Protein AF-A0A8B6FH40-F1 (afdb_monomer_lite)

Organism: Mytilus galloprovincialis (NCBI:txid29158)

Secondary structure (DSSP, 8-state):
-HHHHHHHHHHTT--SS--HHHHHHHHHH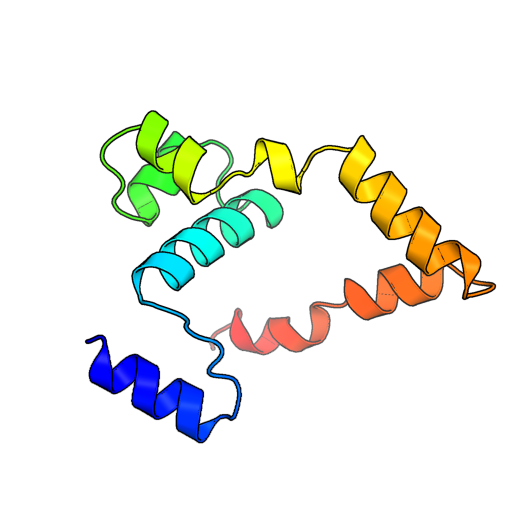HHHHTTS-SSHHHHHHHHT---HHHHHHHH-HHHHS-HHHHHHHHHHHHTT-S-HHHHHHHHT-GGGGHHHH---

pLDDT: mean 76.89, std 13.04, range [46.72, 96.06]

Structure (mmCIF, N/CA/C/O backbone):
data_AF-A0A8B6FH40-F1
#
_entry.id   AF-A0A8B6FH40-F1
#
loop_
_atom_site.group_PDB
_atom_site.id
_atom_site.type_symbol
_atom_site.label_atom_id
_atom_site.label_alt_id
_atom_site.label_comp_id
_atom_site.label_asym_id
_atom_site.label_entity_id
_atom_site.label_seq_id
_atom_site.pdbx_PDB_ins_code
_atom_site.Cartn_x
_atom_site.Cartn_y
_atom_site.Cartn_z
_atom_site.occupancy
_atom_site.B_iso_or_equiv
_atom_site.auth_seq_id
_atom_site.auth_comp_id
_atom_site.auth_asym_id
_atom_site.auth_atom_id
_atom_site.pdbx_PDB_model_num
ATOM 1 N N . MET A 1 1 ? 2.242 -17.390 -10.529 1.00 67.44 1 MET A N 1
ATOM 2 C CA . MET A 1 1 ? 2.118 -16.454 -9.385 1.00 67.44 1 MET A CA 1
ATOM 3 C C . MET A 1 1 ? 0.701 -15.894 -9.291 1.00 67.44 1 MET A C 1
ATOM 5 O O . MET A 1 1 ? 0.084 -16.087 -8.256 1.00 67.44 1 MET A O 1
ATOM 9 N N . TYR A 1 2 ? 0.169 -15.295 -10.365 1.00 83.69 2 TYR A N 1
ATOM 10 C CA . TYR A 1 2 ? -1.199 -14.755 -10.415 1.00 83.69 2 TYR A CA 1
ATOM 11 C C . TYR A 1 2 ? -2.287 -15.775 -10.029 1.00 83.69 2 TYR A C 1
ATOM 13 O O . TYR A 1 2 ? -3.039 -15.528 -9.097 1.00 83.69 2 TYR A O 1
ATOM 21 N N . GLU A 1 3 ? -2.281 -16.968 -10.636 1.00 89.81 3 GLU A N 1
ATOM 22 C CA . GLU A 1 3 ? -3.273 -18.021 -10.334 1.00 89.81 3 GLU A CA 1
ATOM 23 C C . GLU A 1 3 ? -3.261 -18.489 -8.874 1.00 89.81 3 GLU A C 1
ATOM 25 O O . GLU A 1 3 ? -4.304 -18.751 -8.286 1.00 89.81 3 GLU A O 1
ATOM 30 N N . ARG A 1 4 ? -2.076 -18.548 -8.252 1.00 93.56 4 ARG A N 1
ATOM 31 C CA . ARG A 1 4 ? -1.952 -18.905 -6.832 1.00 93.56 4 ARG A CA 1
ATOM 32 C C . ARG A 1 4 ? -2.530 -17.818 -5.934 1.00 93.56 4 ARG A C 1
ATOM 34 O O . ARG A 1 4 ? -3.264 -18.136 -5.010 1.00 93.56 4 ARG A O 1
ATOM 41 N N . LEU A 1 5 ? -2.212 -16.552 -6.211 1.00 90.88 5 LEU A N 1
ATOM 42 C CA . LEU A 1 5 ? -2.772 -15.425 -5.466 1.00 90.88 5 LEU A CA 1
ATOM 43 C C . LEU A 1 5 ? -4.299 -15.420 -5.580 1.00 90.88 5 LEU A C 1
ATOM 45 O O . LEU A 1 5 ? -4.986 -15.390 -4.566 1.00 90.88 5 LEU A O 1
ATOM 49 N N . ARG A 1 6 ? -4.819 -15.539 -6.805 1.00 93.38 6 ARG A N 1
ATOM 50 C CA . ARG A 1 6 ? -6.257 -15.602 -7.066 1.00 93.38 6 ARG A CA 1
ATOM 51 C C . ARG A 1 6 ? -6.926 -16.741 -6.304 1.00 93.38 6 ARG A C 1
ATOM 53 O O . ARG A 1 6 ? -7.964 -16.517 -5.691 1.00 93.38 6 ARG A O 1
ATOM 60 N N . TYR A 1 7 ? -6.330 -17.934 -6.314 1.00 94.69 7 TYR A N 1
ATOM 61 C CA . TYR A 1 7 ? -6.837 -19.080 -5.564 1.00 94.69 7 TYR A CA 1
ATOM 62 C C . TYR A 1 7 ? -6.978 -18.765 -4.069 1.00 94.69 7 TYR A C 1
ATOM 64 O O . TYR A 1 7 ? -8.051 -18.966 -3.509 1.00 94.69 7 TYR A O 1
ATOM 72 N N . TYR A 1 8 ? -5.935 -18.219 -3.434 1.00 94.88 8 TYR A N 1
ATOM 73 C CA . TYR A 1 8 ? -5.980 -17.905 -2.003 1.00 94.88 8 TYR A CA 1
ATOM 74 C C . TYR A 1 8 ? -6.971 -16.789 -1.667 1.00 94.88 8 TYR A C 1
ATOM 76 O O . TYR A 1 8 ? -7.708 -16.913 -0.695 1.00 94.88 8 TYR A O 1
ATOM 84 N N . LEU A 1 9 ? -7.040 -15.732 -2.477 1.00 94.12 9 LEU A N 1
ATOM 85 C CA . LEU A 1 9 ? -8.008 -14.652 -2.265 1.00 94.12 9 LEU A CA 1
ATOM 86 C C . LEU A 1 9 ? -9.448 -15.136 -2.445 1.00 94.12 9 LEU A C 1
ATOM 88 O O . LEU A 1 9 ? -10.324 -14.762 -1.671 1.00 94.12 9 LEU A O 1
ATOM 92 N N . SER A 1 10 ? -9.678 -16.015 -3.425 1.00 94.69 10 SER A N 1
ATOM 93 C CA . SER A 1 10 ? -10.991 -16.627 -3.651 1.00 94.69 10 SER A CA 1
ATOM 94 C C . SER A 1 10 ? -11.378 -17.540 -2.489 1.00 94.69 10 SER A C 1
ATOM 96 O O . SER A 1 10 ? -12.518 -17.502 -2.041 1.00 94.69 10 SER A O 1
ATOM 98 N N . LEU A 1 11 ? -10.427 -18.321 -1.964 1.00 96.06 11 LEU A N 1
ATOM 99 C CA . LEU A 1 11 ? -10.635 -19.177 -0.793 1.00 96.06 11 LEU A CA 1
ATOM 100 C C . LEU A 1 11 ? -11.001 -18.364 0.457 1.00 96.06 11 LEU A C 1
ATOM 102 O O . LEU A 1 11 ? -11.823 -18.804 1.253 1.00 96.06 11 LEU A O 1
ATOM 106 N N . LEU A 1 12 ? -10.402 -17.184 0.616 1.00 95.25 12 LEU A N 1
ATOM 107 C CA . LEU A 1 12 ? -10.684 -16.255 1.710 1.00 95.25 12 LEU A CA 1
ATOM 108 C C . LEU A 1 12 ? -11.940 -15.396 1.475 1.00 95.25 12 LEU A C 1
ATOM 110 O O . LEU A 1 12 ? -12.334 -14.658 2.371 1.00 95.25 12 LEU A O 1
ATOM 114 N N . GLY A 1 13 ? -12.569 -15.472 0.296 1.00 94.12 13 GLY A N 1
ATOM 115 C CA . GLY A 1 13 ? -13.754 -14.678 -0.042 1.00 94.12 13 GLY A CA 1
ATOM 116 C C . GLY A 1 13 ? -13.491 -13.177 -0.210 1.00 94.12 13 GLY A C 1
ATOM 117 O O . GLY A 1 13 ? -14.431 -12.394 -0.146 1.00 94.12 13 GLY A O 1
ATOM 118 N N . ILE A 1 14 ? -12.235 -12.775 -0.425 1.00 93.00 14 ILE A N 1
ATOM 119 C CA . ILE A 1 14 ? -11.795 -11.369 -0.529 1.00 93.00 14 ILE A CA 1
ATOM 120 C C . ILE A 1 14 ? -11.211 -11.046 -1.908 1.00 93.00 14 ILE A C 1
ATOM 122 O O . ILE A 1 14 ? -10.336 -10.198 -2.030 1.00 93.00 14 ILE A O 1
ATOM 126 N N . TYR A 1 15 ? -11.610 -11.792 -2.938 1.00 93.25 15 TYR A N 1
ATOM 127 C CA . TYR A 1 15 ? -11.150 -11.535 -4.297 1.00 93.25 15 TYR A CA 1
ATOM 128 C C . TYR A 1 15 ? -12.066 -10.528 -4.997 1.00 93.25 15 TYR A C 1
ATOM 130 O O . TYR A 1 15 ? -13.149 -10.897 -5.451 1.00 93.25 15 TYR A O 1
ATOM 138 N N . GLU A 1 16 ? -11.608 -9.287 -5.145 1.00 93.00 16 GLU A N 1
ATOM 139 C CA . GLU A 1 16 ? -12.305 -8.208 -5.861 1.00 93.00 16 GLU A CA 1
ATOM 140 C C . GLU A 1 16 ? -11.566 -7.768 -7.139 1.00 93.00 16 GLU A C 1
ATOM 142 O O . GLU A 1 16 ? -11.919 -6.780 -7.783 1.00 93.00 16 GLU A O 1
ATOM 147 N N . GLY A 1 17 ? -10.548 -8.529 -7.553 1.00 92.06 17 GLY A N 1
ATOM 148 C CA . GLY A 1 17 ? -9.747 -8.253 -8.752 1.00 92.06 17 GLY A CA 1
ATOM 149 C C . GLY A 1 17 ? -8.299 -7.872 -8.450 1.00 92.06 17 GLY A C 1
ATOM 150 O O . GLY A 1 17 ? -7.607 -7.306 -9.299 1.00 92.06 17 GLY A O 1
ATOM 151 N N . GLU A 1 18 ? -7.815 -8.194 -7.254 1.00 91.19 18 GLU A N 1
ATOM 152 C CA . GLU A 1 18 ? -6.452 -7.929 -6.827 1.00 91.19 18 GLU A CA 1
ATOM 153 C C . GLU A 1 18 ? -5.447 -8.659 -7.721 1.00 91.19 18 GLU A C 1
ATOM 155 O O . GLU A 1 18 ? -5.653 -9.767 -8.230 1.00 91.19 18 GLU A O 1
ATOM 160 N N . THR A 1 19 ? -4.293 -8.027 -7.887 1.00 91.31 19 THR A N 1
ATOM 161 C CA . THR A 1 19 ? -3.179 -8.542 -8.671 1.00 91.31 19 THR A CA 1
ATOM 162 C C . THR A 1 19 ? -1.902 -8.466 -7.836 1.00 91.31 19 THR A C 1
ATOM 164 O O . THR A 1 19 ? -1.801 -7.644 -6.927 1.00 91.31 19 THR A O 1
ATOM 167 N N . PRO A 1 20 ? -0.847 -9.235 -8.152 1.00 89.25 20 PRO A N 1
ATOM 168 C CA . PRO A 1 20 ? 0.446 -9.058 -7.492 1.00 89.25 20 PRO A CA 1
ATOM 169 C C . PRO A 1 20 ? 0.962 -7.612 -7.565 1.00 89.25 20 PRO A C 1
ATOM 171 O O . PRO A 1 20 ? 1.685 -7.153 -6.684 1.00 89.25 20 PRO A O 1
ATOM 174 N N . HIS A 1 21 ? 0.572 -6.881 -8.612 1.00 87.56 21 HIS A N 1
ATOM 175 C CA . HIS A 1 21 ? 0.919 -5.480 -8.781 1.00 87.56 21 HIS A CA 1
ATOM 176 C C . HIS A 1 21 ? 0.141 -4.553 -7.829 1.00 87.56 21 HIS A C 1
ATOM 178 O O . HIS A 1 21 ? 0.730 -3.621 -7.276 1.00 87.56 21 HIS A O 1
ATOM 184 N N . SER A 1 22 ? -1.142 -4.829 -7.565 1.00 87.50 22 SER A N 1
ATOM 185 C CA . SER A 1 22 ? -1.912 -4.078 -6.563 1.00 87.50 22 SER A CA 1
ATOM 186 C C . SER A 1 22 ? -1.384 -4.331 -5.150 1.00 87.50 22 SER A C 1
ATOM 188 O O . SER A 1 22 ? -1.272 -3.383 -4.384 1.00 87.50 22 SER A O 1
ATOM 190 N N . PHE A 1 23 ? -0.933 -5.552 -4.835 1.00 88.75 23 PHE A N 1
ATOM 191 C CA . PHE A 1 23 ? -0.258 -5.850 -3.562 1.00 88.75 23 PHE A CA 1
ATOM 192 C C . PHE A 1 23 ? 1.058 -5.083 -3.390 1.00 88.75 23 PHE A C 1
ATOM 194 O O . PHE A 1 23 ? 1.331 -4.578 -2.305 1.00 88.75 23 PHE A O 1
ATOM 201 N N . ARG A 1 24 ? 1.865 -4.937 -4.452 1.00 88.31 24 ARG A N 1
ATOM 202 C CA . ARG A 1 24 ? 3.073 -4.088 -4.409 1.00 88.31 24 ARG A CA 1
ATOM 203 C C . ARG A 1 24 ? 2.737 -2.625 -4.145 1.00 88.31 24 ARG A C 1
ATOM 205 O O . ARG A 1 24 ? 3.418 -1.976 -3.360 1.00 88.31 24 ARG A O 1
ATOM 212 N N . SER A 1 25 ? 1.680 -2.129 -4.780 1.00 87.81 25 SER A N 1
ATOM 213 C CA . SER A 1 25 ? 1.206 -0.757 -4.583 1.00 87.81 25 SER A CA 1
ATOM 214 C C . SER A 1 25 ? 0.683 -0.557 -3.156 1.00 87.81 25 SER A C 1
ATOM 216 O O . SER A 1 25 ? 1.078 0.396 -2.493 1.00 87.81 25 SER A O 1
ATOM 218 N N . GLY A 1 26 ? -0.114 -1.501 -2.643 1.00 88.06 26 GLY A N 1
ATOM 219 C CA . GLY A 1 26 ? -0.592 -1.510 -1.260 1.00 88.06 26 GLY A CA 1
ATOM 220 C C . GLY A 1 26 ? 0.549 -1.553 -0.244 1.00 88.06 26 GLY A C 1
ATOM 221 O O . GLY A 1 26 ? 0.565 -0.754 0.682 1.00 88.06 26 GLY A O 1
ATOM 222 N N . CYS A 1 27 ? 1.564 -2.393 -0.468 1.00 87.88 27 CYS A N 1
ATOM 223 C CA . CYS A 1 27 ? 2.774 -2.430 0.356 1.00 87.88 27 CYS A CA 1
ATOM 224 C C . CYS A 1 27 ? 3.492 -1.068 0.391 1.00 87.88 27 CYS A C 1
ATOM 226 O O . CYS A 1 27 ? 3.896 -0.620 1.462 1.00 87.88 27 CYS A O 1
ATOM 228 N N . ALA A 1 28 ? 3.589 -0.373 -0.749 1.00 86.88 28 ALA A N 1
ATOM 229 C CA . ALA A 1 28 ? 4.147 0.980 -0.822 1.00 86.88 28 ALA A CA 1
ATOM 230 C C . ALA A 1 28 ? 3.389 1.981 0.048 1.00 86.88 28 ALA A C 1
ATOM 232 O 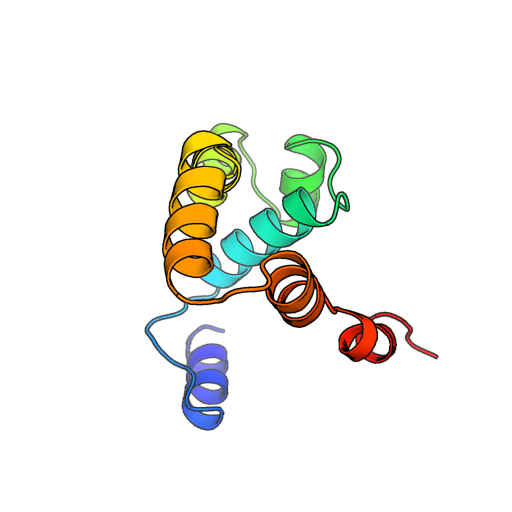O . ALA A 1 28 ? 3.999 2.750 0.787 1.00 86.88 28 ALA A O 1
ATOM 233 N N . VAL A 1 29 ? 2.060 1.951 -0.049 1.00 85.88 29 VAL A N 1
ATOM 234 C CA . VAL A 1 29 ? 1.171 2.812 0.730 1.00 85.88 29 VAL A CA 1
ATOM 235 C C . VAL A 1 29 ? 1.329 2.518 2.216 1.00 85.88 29 VAL A C 1
ATOM 237 O O . VAL A 1 29 ? 1.557 3.441 2.990 1.00 85.88 29 VAL A O 1
ATOM 240 N N . THR A 1 30 ? 1.280 1.246 2.617 1.00 86.44 30 THR A N 1
ATOM 241 C CA . THR A 1 30 ? 1.442 0.849 4.019 1.00 86.44 30 THR A CA 1
ATOM 242 C C . THR A 1 30 ? 2.793 1.285 4.573 1.00 86.44 30 THR A C 1
ATOM 244 O O . THR A 1 30 ? 2.820 1.862 5.651 1.00 86.44 30 THR A O 1
ATOM 247 N N . MET A 1 31 ? 3.897 1.092 3.841 1.00 85.31 31 MET A N 1
ATOM 248 C CA . MET A 1 31 ? 5.222 1.540 4.291 1.00 85.31 31 MET A CA 1
ATOM 249 C C . MET A 1 31 ? 5.312 3.056 4.467 1.00 85.31 31 MET A C 1
ATOM 251 O O . MET A 1 31 ? 5.942 3.524 5.414 1.00 85.31 31 MET A O 1
ATOM 255 N N . ALA A 1 32 ? 4.702 3.821 3.559 1.00 81.31 32 ALA A N 1
ATOM 256 C CA . ALA A 1 32 ? 4.680 5.274 3.659 1.00 81.31 32 ALA A CA 1
ATOM 257 C C . ALA A 1 32 ? 3.844 5.746 4.858 1.00 81.31 32 ALA A C 1
ATOM 259 O O . ALA A 1 32 ? 4.266 6.636 5.588 1.00 81.31 32 ALA A O 1
ATOM 260 N N . LEU A 1 33 ? 2.682 5.127 5.091 1.00 80.81 33 LEU A N 1
ATOM 261 C CA . LEU A 1 33 ? 1.790 5.478 6.199 1.00 80.81 33 LEU A CA 1
ATOM 262 C C . LEU A 1 33 ? 2.319 5.024 7.564 1.00 80.81 33 LEU A C 1
ATOM 264 O O . LEU A 1 33 ? 2.114 5.716 8.555 1.00 80.81 33 LEU A O 1
ATOM 268 N N . SER A 1 34 ? 3.009 3.884 7.628 1.00 81.88 34 SER A N 1
ATOM 269 C CA . SER A 1 34 ? 3.597 3.371 8.869 1.00 81.88 34 SER A CA 1
ATOM 270 C C . SER A 1 34 ? 4.915 4.057 9.238 1.00 81.88 34 SER A C 1
ATOM 272 O O . SER A 1 34 ? 5.497 3.730 10.268 1.00 81.88 34 SER A O 1
ATOM 274 N N . GLY A 1 35 ? 5.438 4.934 8.373 1.00 80.31 35 GLY A N 1
ATOM 275 C CA . GLY A 1 35 ? 6.766 5.531 8.520 1.00 80.31 35 GLY A CA 1
ATOM 276 C C . GLY A 1 35 ? 7.925 4.549 8.308 1.00 80.31 35 GLY A C 1
ATOM 277 O O . GLY A 1 35 ? 9.065 4.891 8.597 1.00 80.31 35 GLY A O 1
ATOM 278 N N . ALA A 1 36 ? 7.665 3.338 7.794 1.00 81.06 36 ALA A N 1
ATOM 279 C CA . ALA A 1 36 ? 8.713 2.352 7.506 1.00 81.06 36 ALA A CA 1
ATOM 280 C C . ALA A 1 36 ? 9.569 2.736 6.285 1.00 81.06 36 ALA A C 1
ATOM 282 O O . ALA A 1 36 ? 10.678 2.228 6.123 1.00 81.06 36 ALA A O 1
ATOM 283 N N . ALA A 1 37 ? 9.060 3.626 5.429 1.00 82.75 37 ALA A N 1
ATOM 284 C CA . ALA A 1 37 ? 9.837 4.310 4.406 1.00 82.75 37 ALA A CA 1
ATOM 285 C C . ALA A 1 37 ? 9.764 5.824 4.644 1.00 82.75 37 ALA A C 1
ATOM 287 O O . ALA A 1 37 ? 8.708 6.432 4.480 1.00 82.75 37 ALA A O 1
ATOM 288 N N . GLU A 1 38 ? 10.895 6.436 4.993 1.00 78.38 38 GLU A N 1
ATOM 289 C CA . GLU A 1 38 ? 10.992 7.880 5.264 1.00 78.38 38 GLU A CA 1
ATOM 290 C C . GLU A 1 38 ? 10.910 8.719 3.980 1.00 78.38 38 GLU A C 1
ATOM 292 O O . GLU A 1 38 ? 10.586 9.905 4.003 1.00 78.38 38 GLU A O 1
ATOM 297 N N . ASN A 1 39 ? 11.234 8.109 2.838 1.00 81.25 39 ASN A N 1
ATOM 298 C CA . ASN A 1 39 ? 11.197 8.747 1.531 1.00 81.25 39 ASN A CA 1
ATOM 299 C C . ASN A 1 39 ? 10.879 7.741 0.414 1.00 81.25 39 ASN A C 1
ATOM 301 O O . ASN A 1 39 ? 10.955 6.520 0.580 1.00 81.25 39 ASN A O 1
ATOM 305 N N . VAL A 1 40 ? 10.537 8.279 -0.760 1.00 81.38 40 VAL A N 1
ATOM 306 C CA . VAL A 1 40 ? 10.155 7.494 -1.944 1.00 81.38 40 VAL A CA 1
ATOM 307 C C . VAL A 1 40 ? 11.287 6.574 -2.410 1.00 81.38 40 VAL A C 1
ATOM 309 O O . VAL A 1 40 ? 11.015 5.467 -2.868 1.00 81.38 40 VAL A O 1
ATOM 312 N N . ASP A 1 41 ? 12.549 6.975 -2.246 1.00 84.75 41 ASP A N 1
ATOM 313 C CA . ASP A 1 41 ? 13.700 6.195 -2.712 1.00 84.75 41 ASP A CA 1
ATOM 314 C C . ASP A 1 41 ? 13.891 4.906 -1.880 1.00 84.75 41 ASP A C 1
ATOM 316 O O . ASP A 1 41 ? 14.202 3.843 -2.430 1.00 84.75 41 ASP A O 1
ATOM 320 N N . GLN A 1 42 ? 13.627 4.952 -0.568 1.00 85.25 42 GLN A N 1
ATOM 321 C CA . GLN A 1 42 ? 13.596 3.762 0.294 1.00 85.25 42 GLN A CA 1
ATOM 322 C C . GLN A 1 42 ? 12.462 2.806 -0.098 1.00 85.25 42 GLN A C 1
ATOM 324 O O . GLN A 1 42 ? 12.700 1.605 -0.266 1.00 85.25 42 GLN A O 1
ATOM 329 N N . ALA A 1 43 ? 11.250 3.333 -0.312 1.00 83.25 43 ALA A N 1
ATOM 330 C CA . ALA A 1 43 ? 10.111 2.531 -0.759 1.00 83.25 43 ALA A CA 1
ATOM 331 C C . ALA A 1 43 ? 10.394 1.870 -2.120 1.00 83.25 43 ALA A C 1
ATOM 333 O O . ALA A 1 43 ? 10.167 0.674 -2.299 1.00 83.25 43 ALA A O 1
ATOM 334 N N . MET A 1 44 ? 10.971 2.621 -3.062 1.00 87.62 44 MET A N 1
ATOM 335 C CA . MET A 1 44 ? 11.381 2.123 -4.375 1.00 87.62 44 MET A CA 1
ATOM 336 C C . MET A 1 44 ? 12.365 0.961 -4.279 1.00 87.62 44 MET A C 1
ATOM 338 O O . MET A 1 44 ? 12.169 -0.056 -4.947 1.00 87.62 44 MET A O 1
ATOM 342 N N . LYS A 1 45 ? 13.396 1.089 -3.434 1.00 87.38 45 LYS A N 1
ATOM 343 C CA . LYS A 1 45 ? 14.391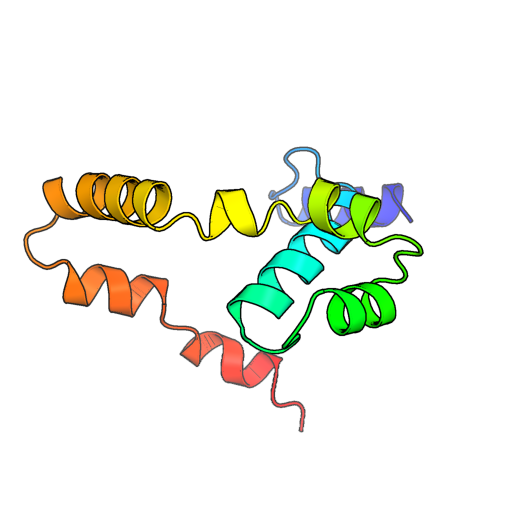 0.032 -3.221 1.00 87.38 45 LYS A CA 1
ATOM 344 C C . LYS A 1 45 ? 13.760 -1.233 -2.641 1.00 87.38 45 LYS A C 1
ATOM 346 O O . LYS A 1 45 ? 14.137 -2.329 -3.046 1.00 87.38 45 LYS A O 1
ATOM 351 N N . HIS A 1 46 ? 12.802 -1.089 -1.727 1.00 86.88 46 HIS A N 1
ATOM 352 C CA . HIS A 1 46 ? 12.125 -2.224 -1.104 1.00 86.88 46 HIS A CA 1
ATOM 353 C C . HIS A 1 46 ? 11.164 -2.941 -2.068 1.00 86.88 46 HIS A C 1
ATOM 355 O O . HIS A 1 46 ? 11.134 -4.167 -2.126 1.00 86.88 46 HIS A O 1
ATOM 361 N N . ILE A 1 47 ? 10.407 -2.187 -2.869 1.00 87.25 47 ILE A N 1
ATOM 362 C CA . ILE A 1 47 ? 9.390 -2.734 -3.789 1.00 87.25 47 ILE A CA 1
ATOM 363 C C . ILE A 1 47 ? 10.005 -3.212 -5.112 1.00 87.25 47 ILE A C 1
ATOM 365 O O . ILE A 1 47 ? 9.418 -4.042 -5.815 1.00 87.25 47 ILE A O 1
ATOM 369 N N . GLY A 1 48 ? 11.180 -2.688 -5.467 1.00 86.94 48 GLY A N 1
ATOM 370 C CA . GLY A 1 48 ? 11.839 -2.937 -6.746 1.00 86.94 48 GLY A CA 1
ATOM 371 C C . GLY A 1 48 ? 11.298 -2.060 -7.878 1.00 86.94 48 GLY A C 1
ATOM 372 O O . GLY A 1 48 ? 11.170 -2.522 -9.013 1.00 86.94 48 GLY A O 1
ATOM 373 N N . TRP A 1 49 ? 10.946 -0.806 -7.585 1.00 88.81 49 TRP A N 1
ATOM 374 C CA . TRP A 1 49 ? 10.598 0.180 -8.610 1.00 88.81 49 TRP A CA 1
ATOM 375 C C . TRP A 1 49 ? 11.839 0.934 -9.082 1.00 88.81 49 TRP A C 1
ATOM 377 O O . TRP A 1 49 ? 12.601 1.466 -8.282 1.00 88.81 49 TRP A O 1
ATOM 387 N N . PHE A 1 50 ? 12.021 1.004 -10.400 1.00 84.50 50 PHE A N 1
ATOM 388 C CA . PHE A 1 50 ? 13.209 1.607 -11.011 1.00 84.50 50 PHE A CA 1
ATOM 389 C C . PHE A 1 50 ? 13.131 3.130 -11.156 1.00 84.50 50 PHE A C 1
ATOM 391 O O . PHE A 1 50 ? 14.159 3.774 -11.338 1.00 84.50 50 PHE A O 1
ATOM 398 N N . GLY A 1 51 ? 11.934 3.715 -11.089 1.00 85.88 51 GLY A N 1
ATOM 399 C CA . GLY A 1 51 ? 11.732 5.140 -11.326 1.00 85.88 51 GLY A CA 1
ATOM 400 C C . GLY A 1 51 ? 10.821 5.780 -10.292 1.00 85.88 51 GLY A C 1
ATOM 401 O O . GLY A 1 51 ? 9.807 5.197 -9.902 1.00 85.88 51 GLY A O 1
ATOM 402 N N . ARG A 1 52 ? 11.158 7.017 -9.911 1.00 84.75 52 ARG A N 1
ATOM 403 C CA . ARG A 1 52 ? 10.343 7.843 -9.012 1.00 84.75 52 ARG A CA 1
ATOM 404 C C . ARG A 1 52 ? 8.943 8.075 -9.572 1.00 84.75 52 ARG A C 1
ATOM 406 O O . ARG A 1 52 ? 7.969 7.925 -8.849 1.00 84.75 52 ARG A O 1
ATOM 413 N N . THR A 1 53 ? 8.834 8.292 -10.880 1.00 85.06 53 THR A N 1
ATOM 414 C CA . THR A 1 53 ? 7.542 8.420 -11.567 1.00 85.06 53 THR A CA 1
ATOM 415 C C . THR A 1 53 ? 6.673 7.172 -11.416 1.00 85.06 53 THR A C 1
ATOM 417 O O . THR A 1 53 ? 5.480 7.288 -11.160 1.00 85.06 53 THR A O 1
ATOM 420 N N . SER A 1 54 ? 7.248 5.966 -11.520 1.00 82.81 54 SER A N 1
ATOM 421 C CA . SER A 1 54 ? 6.495 4.728 -11.272 1.00 82.81 54 SER A CA 1
ATOM 422 C C . SER A 1 54 ? 6.046 4.638 -9.818 1.00 82.81 54 SER A C 1
ATOM 424 O O . SER A 1 54 ? 4.917 4.237 -9.550 1.00 82.81 54 SER A O 1
ATOM 426 N N . ALA A 1 55 ? 6.909 5.041 -8.887 1.00 84.00 55 ALA A N 1
ATOM 427 C CA . ALA A 1 55 ? 6.581 5.011 -7.474 1.00 84.00 55 ALA A CA 1
ATOM 428 C C . ALA A 1 55 ? 5.444 5.966 -7.117 1.00 84.00 55 ALA A C 1
ATOM 430 O O . ALA A 1 55 ? 4.491 5.568 -6.454 1.00 84.00 55 ALA A O 1
ATOM 431 N N . GLU A 1 56 ? 5.493 7.199 -7.608 1.00 83.25 56 GLU A N 1
ATOM 432 C CA . GLU A 1 56 ? 4.441 8.195 -7.411 1.00 83.25 56 GLU A CA 1
ATOM 433 C C . GLU A 1 56 ? 3.122 7.762 -8.064 1.00 83.25 56 GLU A C 1
ATOM 435 O O . GLU A 1 56 ? 2.065 7.862 -7.438 1.00 83.25 56 GLU A O 1
ATOM 440 N N . TYR A 1 57 ? 3.186 7.224 -9.287 1.00 81.56 57 TYR A N 1
ATOM 441 C CA . TYR A 1 57 ? 2.012 6.788 -10.041 1.00 81.56 57 TYR A CA 1
ATOM 442 C C . TYR A 1 57 ? 1.270 5.628 -9.371 1.00 81.56 57 TYR A C 1
ATOM 444 O O . TYR A 1 57 ? 0.044 5.659 -9.282 1.00 81.56 57 TYR A O 1
ATOM 452 N N . TYR A 1 58 ? 1.994 4.616 -8.886 1.00 78.62 58 TYR A N 1
ATOM 453 C CA . TYR A 1 58 ? 1.373 3.422 -8.307 1.00 78.62 58 TYR A CA 1
ATOM 454 C C . TYR A 1 58 ? 1.034 3.570 -6.828 1.00 78.62 58 TYR A C 1
ATOM 456 O O . TYR A 1 58 ? 0.029 3.027 -6.379 1.00 78.62 58 TYR A O 1
ATOM 464 N N . SER A 1 59 ? 1.836 4.314 -6.064 1.00 79.31 59 SER A N 1
ATOM 465 C CA . SER A 1 59 ? 1.551 4.527 -4.644 1.00 79.31 59 SER A CA 1
ATOM 466 C C . SER A 1 59 ? 0.461 5.576 -4.420 1.00 79.31 59 SER A C 1
ATOM 468 O O . SER A 1 59 ? -0.280 5.476 -3.447 1.00 79.31 59 SER A O 1
ATOM 470 N N . ARG A 1 60 ? 0.354 6.588 -5.301 1.00 81.12 60 ARG A N 1
ATOM 471 C CA . ARG A 1 60 ? -0.579 7.727 -5.182 1.00 81.12 60 ARG A CA 1
ATOM 472 C C . ARG A 1 60 ? -0.641 8.308 -3.764 1.00 81.12 60 ARG A C 1
ATOM 474 O O . ARG A 1 60 ? -1.684 8.809 -3.346 1.00 81.12 60 ARG A O 1
ATOM 481 N N . ILE A 1 61 ? 0.479 8.267 -3.034 1.00 76.31 61 ILE A N 1
ATOM 482 C CA . ILE A 1 61 ? 0.534 8.632 -1.610 1.00 76.31 61 ILE A CA 1
ATOM 483 C C . ILE A 1 61 ? 0.017 10.053 -1.403 1.00 76.31 61 ILE A C 1
ATOM 485 O O . ILE A 1 61 ? -0.786 10.277 -0.510 1.00 76.31 61 ILE A O 1
ATOM 489 N N . HIS A 1 62 ? 0.370 10.993 -2.282 1.00 73.44 62 HIS A N 1
ATOM 490 C CA . HIS A 1 62 ? -0.125 12.371 -2.217 1.00 73.44 62 HIS A CA 1
ATOM 491 C C . HIS A 1 62 ? -1.660 12.479 -2.303 1.00 73.44 62 HIS A C 1
ATOM 493 O O . HIS A 1 62 ? -2.235 13.376 -1.707 1.00 73.44 62 HIS A O 1
ATOM 499 N N . THR A 1 63 ? -2.336 11.581 -3.032 1.00 74.00 63 THR A N 1
ATOM 500 C CA . THR A 1 63 ? -3.806 11.552 -3.117 1.00 74.00 63 THR A CA 1
ATOM 501 C C . THR A 1 63 ? -4.421 10.928 -1.859 1.00 74.00 63 THR A C 1
ATOM 503 O O . THR A 1 63 ? -5.504 11.320 -1.434 1.00 74.00 63 THR A O 1
ATOM 506 N N . LEU A 1 64 ? -3.749 9.929 -1.279 1.00 69.00 64 LEU A N 1
ATOM 507 C CA . LEU A 1 64 ? -4.222 9.204 -0.095 1.00 69.00 64 LEU A CA 1
ATOM 508 C C . LEU A 1 64 ? -3.990 9.985 1.204 1.00 69.00 64 LEU A C 1
ATOM 510 O O . LEU A 1 64 ? -4.804 9.904 2.116 1.00 69.00 64 LEU A O 1
ATOM 514 N N . VAL A 1 65 ? -2.895 10.742 1.262 1.00 68.88 65 VAL A N 1
ATOM 515 C CA . VAL A 1 65 ? -2.469 11.563 2.405 1.00 68.88 65 VAL A CA 1
ATOM 516 C C . VAL A 1 65 ? -2.907 13.022 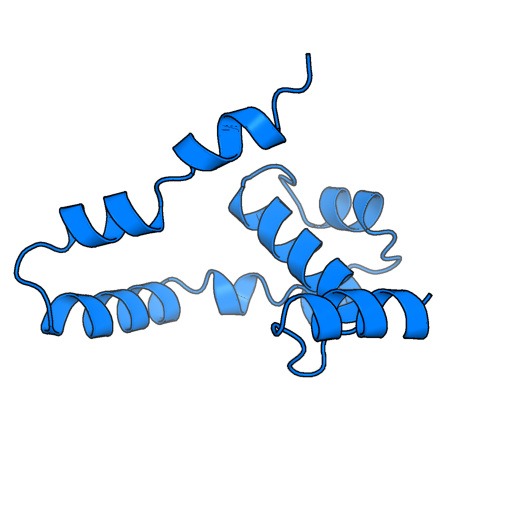2.241 1.00 68.88 65 VAL A C 1
ATOM 518 O O . VAL A 1 65 ? -2.556 13.877 3.049 1.00 68.88 65 VAL A O 1
ATOM 521 N N . ASP A 1 66 ? -3.703 13.333 1.212 1.00 75.31 66 ASP A N 1
ATOM 522 C CA . ASP A 1 66 ? -4.288 14.662 1.083 1.00 75.31 66 ASP A CA 1
ATOM 523 C C . ASP A 1 66 ? -5.151 14.963 2.314 1.00 75.31 66 ASP A C 1
ATOM 525 O O . ASP A 1 66 ? -6.172 14.314 2.564 1.00 75.31 66 ASP A O 1
ATOM 529 N N . ALA A 1 67 ? -4.724 15.957 3.092 1.00 64.94 67 ALA A N 1
ATOM 530 C CA . ALA A 1 67 ? -5.367 16.335 4.341 1.00 64.94 67 ALA A CA 1
ATOM 531 C C . ALA A 1 67 ? -6.839 16.719 4.125 1.00 64.94 67 ALA A C 1
ATOM 533 O O . ALA A 1 67 ? -7.668 16.449 4.993 1.00 64.94 67 ALA A O 1
ATOM 534 N N . GLY A 1 68 ? -7.180 17.284 2.959 1.00 71.81 68 GLY A N 1
ATOM 535 C CA . GLY A 1 68 ? -8.560 17.583 2.576 1.00 71.81 68 GLY A CA 1
ATOM 536 C C . GLY A 1 68 ? -9.403 16.319 2.397 1.00 71.81 68 GLY A C 1
ATOM 537 O O . GLY A 1 68 ? -10.476 16.204 2.985 1.00 71.81 68 GLY A O 1
ATOM 538 N N . SER A 1 69 ? -8.899 15.341 1.643 1.00 67.00 69 SER A N 1
ATOM 539 C CA . SER A 1 69 ? -9.527 14.024 1.460 1.00 67.00 69 SER A CA 1
ATOM 540 C C . SER A 1 69 ? -9.693 13.257 2.778 1.00 67.00 69 SER A C 1
ATOM 542 O O . SER A 1 69 ? -10.766 12.707 3.045 1.00 67.00 69 SER A O 1
ATOM 544 N N . ILE A 1 70 ? -8.670 13.267 3.641 1.00 69.38 70 ILE A N 1
ATOM 545 C CA . ILE A 1 70 ? -8.726 12.638 4.967 1.00 69.38 70 ILE A CA 1
ATOM 546 C C . ILE A 1 70 ? -9.770 13.335 5.843 1.00 69.38 70 ILE A C 1
ATOM 548 O O . ILE A 1 70 ? -10.637 12.662 6.393 1.00 69.38 70 ILE A O 1
ATOM 552 N N . ALA A 1 71 ? -9.746 14.668 5.935 1.00 69.31 71 ALA A N 1
ATOM 553 C CA . ALA A 1 71 ? -10.711 15.435 6.723 1.00 69.31 71 ALA A CA 1
ATOM 554 C C . ALA A 1 71 ? -12.152 15.273 6.209 1.00 69.31 71 ALA A C 1
ATOM 556 O O . ALA A 1 71 ? -1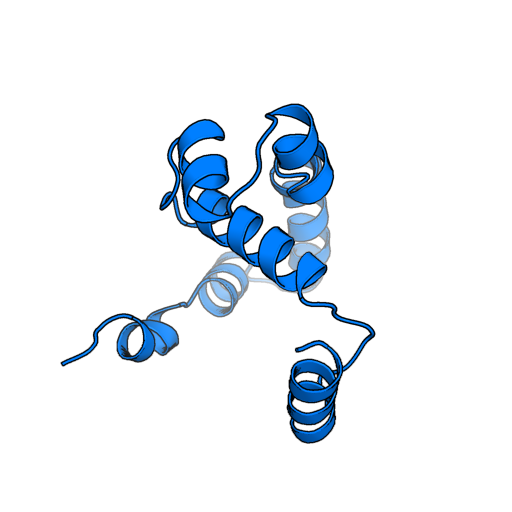3.094 15.196 6.998 1.00 69.31 71 ALA A O 1
ATOM 557 N N . LEU A 1 72 ? -12.344 15.163 4.892 1.00 71.62 72 LEU A N 1
ATOM 558 C CA . LEU A 1 72 ? -13.654 14.934 4.287 1.00 71.62 72 LEU A CA 1
ATOM 559 C C . LEU A 1 72 ? -14.190 13.534 4.613 1.00 71.62 72 LEU A C 1
ATOM 561 O O . LEU A 1 72 ? -15.330 13.407 5.049 1.00 71.62 72 LEU A O 1
ATOM 565 N N . ARG A 1 73 ? -13.366 12.488 4.488 1.00 69.62 73 ARG A N 1
ATOM 566 C CA . ARG A 1 73 ? -13.759 11.125 4.888 1.00 69.62 73 ARG A CA 1
ATOM 567 C C . ARG A 1 73 ? -13.999 11.022 6.393 1.00 69.62 73 ARG A C 1
ATOM 569 O O . ARG A 1 73 ? -14.973 10.404 6.811 1.00 69.62 73 ARG A O 1
ATOM 576 N N . LEU A 1 74 ? -13.164 11.676 7.200 1.00 67.44 74 LEU A N 1
ATOM 577 C CA . LEU A 1 74 ? -13.326 11.733 8.651 1.00 67.44 74 LEU A CA 1
ATOM 578 C C . LEU A 1 74 ? -14.627 12.451 9.038 1.00 67.44 74 LEU A C 1
ATOM 580 O O . LEU A 1 74 ? -15.355 11.956 9.888 1.00 67.44 74 LEU A O 1
ATOM 584 N N . SER A 1 75 ? -14.960 13.574 8.393 1.00 70.88 75 SER A N 1
ATOM 585 C CA . SER A 1 75 ? -16.198 14.319 8.678 1.00 70.88 75 SER A CA 1
ATOM 586 C C . SER A 1 75 ? -17.462 13.561 8.255 1.00 70.88 75 SER A C 1
ATOM 588 O O . SER A 1 75 ? -18.471 13.617 8.954 1.00 70.88 75 SER A O 1
ATOM 590 N N . GLN A 1 76 ? -17.405 12.787 7.166 1.00 73.31 76 GLN A N 1
ATOM 591 C CA . GLN A 1 76 ? -18.495 11.897 6.750 1.00 73.31 76 GLN A CA 1
ATOM 592 C C . GLN A 1 76 ? -18.775 10.793 7.776 1.00 73.31 76 GLN A C 1
ATOM 594 O O . GLN A 1 76 ? -19.937 10.503 8.048 1.00 73.31 76 GLN A O 1
ATOM 599 N N . VAL A 1 77 ? -17.728 10.207 8.363 1.00 68.75 77 VAL A N 1
ATOM 600 C CA . VAL A 1 77 ? -17.863 9.217 9.445 1.00 68.75 77 VAL A CA 1
ATOM 601 C C . VAL A 1 77 ? -18.320 9.890 10.745 1.00 68.75 77 VAL A C 1
ATOM 603 O O . VAL A 1 77 ? -19.214 9.390 11.421 1.00 68.75 77 VAL A O 1
ATOM 606 N N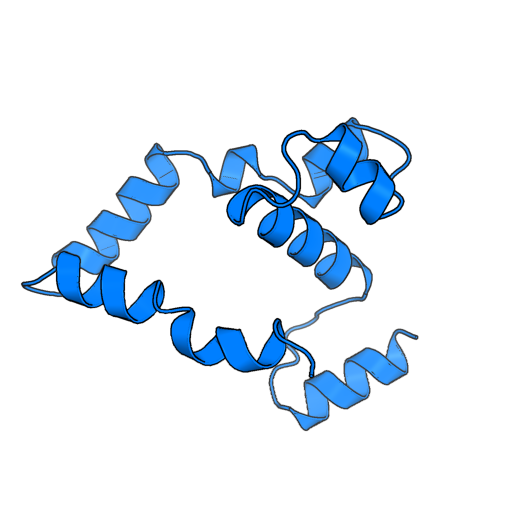 . ALA A 1 78 ? -17.771 11.065 11.060 1.00 63.00 78 ALA A N 1
ATOM 607 C CA . ALA A 1 78 ? -18.086 11.830 12.264 1.00 63.00 78 ALA A CA 1
ATOM 608 C C . ALA A 1 78 ? -19.549 12.292 12.342 1.00 63.00 78 ALA A C 1
ATOM 610 O O . ALA A 1 78 ? -20.126 12.295 13.425 1.00 63.00 78 ALA A O 1
ATOM 611 N N . ASN A 1 79 ? -20.173 12.635 11.211 1.00 61.81 79 ASN A N 1
ATOM 612 C CA . ASN A 1 79 ? -21.580 13.047 11.170 1.00 61.81 79 ASN A CA 1
ATOM 613 C C . ASN A 1 79 ? -22.568 11.933 11.583 1.00 61.81 79 ASN A C 1
ATOM 615 O O . ASN A 1 79 ? -23.747 12.226 11.773 1.00 61.81 79 ASN A O 1
ATOM 619 N N . GLY A 1 80 ? -22.120 10.677 11.709 1.00 63.16 80 GLY A N 1
ATOM 620 C CA . GLY A 1 80 ? -22.947 9.540 12.128 1.00 63.16 80 GLY A CA 1
ATOM 621 C C . GLY A 1 80 ? -22.708 9.036 13.557 1.00 63.16 80 GLY A C 1
ATOM 622 O O . GLY A 1 80 ? -23.458 8.176 14.011 1.00 63.16 80 GLY A O 1
ATOM 623 N N . SER A 1 81 ? -21.694 9.528 14.276 1.00 56.28 81 SER A N 1
ATOM 624 C CA . SER A 1 81 ? -21.286 8.975 15.577 1.00 56.28 81 SER A CA 1
ATOM 625 C C . SER A 1 81 ? -20.921 10.079 16.569 1.00 56.28 81 SER A C 1
ATOM 627 O O . SER A 1 81 ? -20.002 10.852 16.311 1.00 56.28 81 SER A O 1
ATOM 629 N N . GLU A 1 82 ? -21.571 10.109 17.735 1.00 59.38 82 GLU A N 1
ATOM 630 C CA . GLU A 1 82 ? -21.367 11.126 18.785 1.00 59.38 82 GLU A CA 1
ATOM 631 C C . GLU A 1 82 ? -19.956 11.126 19.418 1.00 59.38 82 GLU A C 1
ATOM 633 O O . GLU A 1 82 ? -19.688 11.933 20.305 1.00 59.38 82 GLU A O 1
ATOM 638 N N . ASN A 1 83 ? -19.024 10.259 18.991 1.00 62.75 83 ASN A N 1
ATOM 639 C CA . ASN A 1 83 ? -17.713 10.158 19.633 1.00 62.75 83 ASN A CA 1
ATOM 640 C C . ASN A 1 83 ? -16.577 9.738 18.672 1.00 62.75 83 ASN A C 1
ATOM 642 O O . ASN A 1 83 ? -16.125 8.592 18.636 1.00 62.75 83 ASN A O 1
ATOM 646 N N . ILE A 1 84 ? -16.096 10.707 17.889 1.00 62.09 84 ILE A N 1
ATOM 647 C CA . ILE A 1 84 ? -15.055 10.561 16.847 1.00 62.09 84 ILE A CA 1
ATOM 648 C C . ILE A 1 84 ? -13.765 9.923 17.390 1.00 62.09 84 ILE A C 1
ATOM 650 O O . ILE A 1 84 ? -13.121 9.133 16.701 1.00 62.09 84 ILE A O 1
ATOM 654 N N . GLU A 1 85 ? -13.397 10.232 18.636 1.00 59.59 85 GLU A N 1
ATOM 655 C CA . GLU A 1 85 ? -12.194 9.697 19.279 1.00 59.59 85 GLU A CA 1
ATOM 656 C C . GLU A 1 85 ? -12.268 8.176 19.469 1.00 59.59 85 GLU A C 1
ATOM 658 O O . GLU A 1 85 ? -11.266 7.484 19.297 1.00 59.59 85 GLU A O 1
ATOM 663 N N . THR A 1 86 ? -13.453 7.641 19.775 1.00 63.31 86 THR A N 1
ATOM 664 C CA . THR A 1 86 ? -13.637 6.193 19.954 1.00 63.31 86 THR A CA 1
ATOM 665 C C . THR A 1 86 ? -13.572 5.439 18.631 1.00 63.31 86 THR A C 1
ATOM 667 O O . THR A 1 86 ? -12.856 4.448 18.550 1.00 63.31 86 THR A O 1
ATOM 670 N N . VAL A 1 87 ? -14.198 5.960 17.570 1.00 61.53 87 VAL A N 1
ATOM 671 C CA . VAL A 1 87 ? -14.168 5.342 16.233 1.00 61.53 87 VAL A CA 1
ATOM 672 C C . VAL A 1 87 ? -12.760 5.378 15.637 1.00 61.53 87 VAL A C 1
ATOM 674 O O . VAL A 1 87 ? -12.309 4.400 15.045 1.00 61.53 87 VAL A O 1
ATOM 677 N N . PHE A 1 88 ? -12.033 6.487 15.815 1.00 59.16 88 PHE A N 1
ATOM 678 C CA . PHE A 1 88 ? -10.645 6.574 15.367 1.00 59.16 88 PHE A CA 1
ATOM 679 C C . PHE A 1 88 ? -9.750 5.590 16.125 1.00 59.16 88 PHE A C 1
ATOM 681 O O . PHE A 1 88 ? -8.950 4.900 15.500 1.00 59.16 88 PHE A O 1
ATOM 688 N N . LYS A 1 89 ? -9.906 5.483 17.452 1.00 62.56 89 LYS A N 1
ATOM 689 C CA . LYS A 1 89 ? -9.159 4.509 18.256 1.00 62.56 89 LYS A CA 1
ATOM 690 C C . LYS A 1 89 ? -9.490 3.070 17.873 1.00 62.56 89 LYS A C 1
ATOM 692 O O . LYS A 1 89 ? -8.557 2.297 17.757 1.00 62.56 89 LYS A O 1
ATOM 697 N N . GLU A 1 90 ? -10.750 2.722 17.615 1.00 65.44 90 GLU A N 1
ATOM 698 C CA . GLU A 1 90 ? -11.128 1.376 17.152 1.00 65.44 90 GLU A CA 1
ATOM 699 C C . GLU A 1 90 ? -10.511 1.025 15.792 1.00 65.44 90 GLU A C 1
ATOM 701 O O . GLU A 1 90 ? -9.966 -0.061 15.622 1.00 65.44 90 GLU A O 1
ATOM 706 N N . GLN A 1 91 ? -10.576 1.934 14.814 1.00 56.94 91 GLN A N 1
ATOM 707 C CA . GLN A 1 91 ? -10.086 1.669 13.453 1.00 56.94 91 GLN A CA 1
ATOM 708 C C . GLN A 1 91 ? -8.557 1.747 13.336 1.00 56.94 91 GLN A C 1
ATOM 710 O O . GLN A 1 91 ? -7.971 1.118 12.457 1.00 56.94 91 GLN A O 1
ATOM 715 N N . ALA A 1 92 ? -7.905 2.521 14.205 1.00 55.94 92 ALA A N 1
ATOM 716 C CA . ALA A 1 92 ? -6.450 2.634 14.279 1.00 55.94 92 ALA A CA 1
ATOM 717 C C . ALA A 1 92 ? -5.824 1.688 15.322 1.00 55.94 92 ALA A C 1
ATOM 719 O O . ALA A 1 92 ? -4.614 1.763 15.555 1.00 55.94 92 ALA A O 1
ATOM 720 N N . ASP A 1 93 ? -6.613 0.811 15.957 1.00 61.03 93 ASP A N 1
ATOM 721 C CA . ASP A 1 93 ? -6.098 -0.163 16.916 1.00 61.03 93 ASP A CA 1
ATOM 722 C C . ASP A 1 93 ? -5.416 -1.340 16.204 1.00 61.03 93 ASP A C 1
ATOM 724 O O . ASP A 1 93 ? -5.986 -2.403 15.949 1.00 61.03 93 ASP A O 1
ATOM 728 N N . TYR A 1 94 ? -4.132 -1.154 15.910 1.00 59.78 94 TYR A N 1
ATOM 729 C CA . TYR A 1 94 ? -3.263 -2.202 15.384 1.00 59.78 94 TYR A CA 1
ATOM 730 C C . TYR A 1 94 ? -2.663 -3.092 16.486 1.00 59.78 94 TYR A C 1
ATOM 732 O O . TYR A 1 94 ? -1.786 -3.904 16.188 1.00 59.78 94 TYR A O 1
ATOM 740 N N . SER A 1 95 ? -3.112 -2.990 17.749 1.00 64.69 95 SER A N 1
ATOM 741 C CA . SER A 1 95 ? -2.609 -3.824 18.859 1.00 64.69 95 SER A CA 1
ATOM 742 C C . SER A 1 95 ? -2.791 -5.312 18.571 1.00 64.69 95 SER A C 1
ATOM 744 O O . SER A 1 95 ? -1.935 -6.137 18.893 1.00 64.69 95 SER A O 1
ATOM 746 N N . SER A 1 96 ? -3.880 -5.652 17.878 1.00 61.53 96 SER A N 1
ATOM 747 C CA . SER A 1 96 ? -4.151 -7.008 17.409 1.00 61.53 96 SER A CA 1
ATOM 748 C C . SER A 1 96 ? -3.144 -7.501 16.369 1.00 61.53 96 SER A C 1
ATOM 750 O O . SER A 1 96 ? -3.012 -8.703 16.220 1.00 61.53 96 SER A O 1
ATOM 752 N N . LEU A 1 97 ? -2.388 -6.637 15.685 1.00 55.50 97 LEU A N 1
ATOM 753 C CA . LEU A 1 97 ? -1.378 -7.031 14.694 1.00 55.50 97 LEU A CA 1
ATOM 754 C C . LEU A 1 97 ? 0.035 -7.146 15.280 1.00 55.50 97 LEU A C 1
ATOM 756 O O . LEU A 1 97 ? 0.939 -7.632 14.604 1.00 55.50 97 LEU A O 1
ATOM 760 N N . VAL A 1 98 ? 0.245 -6.756 16.542 1.00 62.34 98 VAL A N 1
ATOM 761 C CA . VAL A 1 98 ? 1.566 -6.789 17.196 1.00 62.34 98 VAL A CA 1
ATOM 762 C C . VAL A 1 98 ? 2.161 -8.200 17.201 1.00 62.34 98 VAL A C 1
ATOM 764 O O . VAL A 1 98 ? 3.348 -8.368 16.936 1.00 62.34 98 VAL A O 1
ATOM 767 N N . HIS A 1 99 ? 1.334 -9.225 17.413 1.00 58.03 99 HIS A N 1
ATOM 768 C CA . HIS A 1 99 ? 1.770 -10.626 17.391 1.00 58.03 99 HIS A CA 1
ATOM 769 C C . HIS A 1 99 ? 2.141 -11.138 15.986 1.00 58.03 99 HIS A C 1
ATOM 771 O O . HIS A 1 99 ? 2.808 -12.158 15.860 1.00 58.03 99 HIS A O 1
ATOM 777 N N . VAL A 1 100 ? 1.713 -10.448 14.923 1.00 58.53 100 VAL A N 1
ATOM 778 C CA . VAL A 1 100 ? 2.047 -10.791 13.530 1.00 58.53 100 VAL A CA 1
ATOM 779 C C . VAL A 1 100 ? 3.426 -10.243 13.152 1.00 58.53 100 VAL A C 1
ATOM 781 O O . VAL A 1 100 ? 4.144 -10.860 12.366 1.00 58.53 100 VAL A O 1
ATOM 784 N N . PHE A 1 101 ? 3.806 -9.091 13.715 1.00 52.28 101 PHE A N 1
ATOM 785 C CA . PHE A 1 101 ? 5.070 -8.413 13.411 1.00 52.28 101 PHE A CA 1
ATOM 786 C C . PHE A 1 101 ? 6.196 -8.729 14.403 1.00 52.28 101 PHE A C 1
ATOM 788 O O . PHE A 1 101 ? 7.364 -8.672 14.020 1.00 52.28 101 PHE A O 1
ATOM 795 N N . ASN A 1 102 ? 5.869 -9.135 15.631 1.00 50.53 102 ASN A N 1
ATOM 796 C CA . ASN A 1 102 ? 6.830 -9.715 16.564 1.00 50.53 102 ASN A CA 1
ATOM 797 C C . ASN A 1 102 ? 6.859 -11.235 16.380 1.00 50.53 102 ASN A C 1
ATOM 799 O O . ASN A 1 102 ? 6.078 -11.964 16.985 1.00 50.53 102 ASN A O 1
ATOM 803 N N . LYS A 1 103 ? 7.768 -11.706 15.523 1.00 46.72 103 LYS A N 1
ATOM 804 C CA . LYS A 1 103 ? 8.191 -13.108 15.530 1.00 46.72 103 LYS A CA 1
ATOM 805 C C . LYS A 1 103 ? 9.073 -13.351 16.753 1.00 46.72 103 LYS A C 1
ATOM 807 O O . LYS A 1 103 ? 10.127 -12.724 16.861 1.00 46.72 103 LYS A O 1
ATOM 812 N N . GLU A 1 104 ? 8.650 -14.267 17.620 1.00 47.69 104 GLU A N 1
ATOM 813 C CA . GLU A 1 104 ? 9.595 -15.138 18.334 1.00 47.69 104 GLU A CA 1
ATOM 814 C C . GLU A 1 104 ? 10.346 -16.036 17.336 1.00 47.69 104 GLU A C 1
ATOM 816 O O . GLU A 1 104 ? 9.734 -16.448 16.315 1.00 47.69 104 GLU A O 1
#

Foldseek 3Di:
DFVVVQVVCVVVVNCPPDGVLLVLLVQLLCCVVVVVDVDLVSSCVVSVPPDSVVSCVSNVNCVVPVPVVVVVVLVVVCVVDPCSPVVCCVVPPCVVCPPVVDDD

Radius of gyration: 16.61 Å; chains: 1; bounding box: 37×37×32 Å

Sequence (104 aa):
MYERLRYYLSLLGIYEGETPHSFRSGCAVTMALSGAAENVDQAMKHIGWFGRTSAEYYSRIHTLVDAGSIALRLSQVANGSENIETVFKEQADYSSLVHVFNKE